Protein AF-0000000072982633 (afdb_homodimer)

Secondary structure (DSSP, 8-state):
-HHHHHHHHHHHHHHTT----S-HHHHH-SSHHHHHHHHHHHHHHTT--HHHHHHHHHHHHHHHHHHHHHHHS-------/--HHHHHHHHHHHHHTT----S-HHHHH-SSHHHHHHHHHHHHHHTT--HHHHHHHHHHHHHHHHHHHHHHHS-------

Foldseek 3Di:
DVVVVVVVVVLCVLLPPDDDDPPCCVVPNDPVPVVVVVLVVVCVVVVDDPSVSSVVVSVVVVVVVVVVVVVVPDDPPPPD/DVVVVVVVVVLCVLLPPDDDCPPCCVV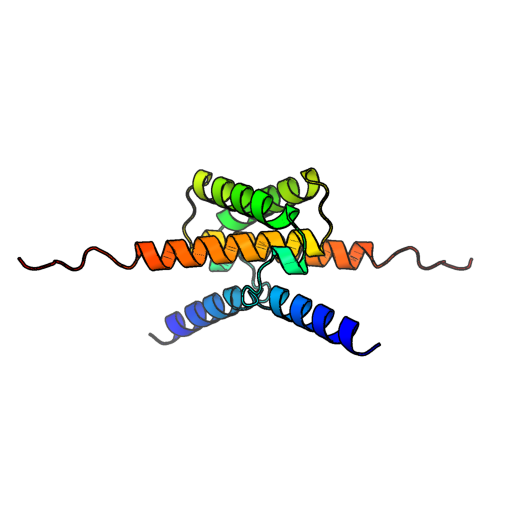PNDPVPVVVVVLVVVCVVVVDDPSVSSVVVSVVVVVVVVVVVVVVPPDPPPPD

Organism: Lacticaseibacillus paracasei (strain ATCC 334 / BCRC 17002 / CCUG 31169 / CIP 107868 / KCTC 3260 / NRRL B-441) (NCBI:txid321967)

Structure (mmCIF, N/CA/C/O backbone):
data_AF-0000000072982633-model_v1
#
loop_
_entity.id
_entity.type
_entity.pdbx_description
1 polymer 'Putative phage transcriptional regulator'
#
loop_
_atom_site.group_PDB
_atom_site.id
_atom_site.type_symbol
_atom_site.label_atom_id
_atom_site.label_alt_id
_atom_site.label_comp_id
_atom_site.label_asym_id
_atom_site.label_entity_id
_atom_site.label_seq_id
_atom_site.pdbx_PDB_ins_code
_atom_site.Cartn_x
_atom_site.Cartn_y
_atom_site.Cartn_z
_atom_site.occupancy
_atom_site.B_iso_or_equiv
_atom_site.auth_seq_id
_atom_site.auth_comp_id
_atom_site.auth_asym_id
_atom_site.auth_atom_id
_atom_site.pdbx_PDB_model_num
ATOM 1 N N . MET A 1 1 ? -29.828 -8.219 -5.32 1 32.06 1 MET A N 1
ATOM 2 C CA . MET A 1 1 ? -28.938 -7.688 -6.348 1 32.06 1 MET A CA 1
ATOM 3 C C . MET A 1 1 ? -28.219 -6.445 -5.848 1 32.06 1 MET A C 1
ATOM 5 O O . MET A 1 1 ? -27.172 -6.066 -6.391 1 32.06 1 MET A O 1
ATOM 9 N N . LYS A 1 2 ? -28.906 -5.676 -4.879 1 51.28 2 LYS A N 1
ATOM 10 C CA . LYS A 1 2 ? -28.562 -4.359 -4.34 1 51.28 2 LYS A CA 1
ATOM 11 C C . LYS A 1 2 ? -27.391 -4.445 -3.377 1 51.28 2 LYS A C 1
ATOM 13 O O . LYS A 1 2 ? -26.578 -3.525 -3.301 1 51.28 2 LYS A O 1
ATOM 18 N N . GLN A 1 3 ? -27.328 -5.559 -2.631 1 52.12 3 GLN A N 1
ATOM 19 C CA . GLN A 1 3 ? -26.375 -5.742 -1.548 1 52.12 3 GLN A CA 1
ATOM 20 C C . GLN A 1 3 ? -24.969 -5.969 -2.094 1 52.12 3 GLN A C 1
ATOM 22 O O . GLN A 1 3 ? -23.984 -5.602 -1.451 1 52.12 3 GLN A O 1
ATOM 27 N N . ILE A 1 4 ? -24.906 -6.688 -3.23 1 50.69 4 ILE A N 1
ATOM 28 C CA . ILE A 1 4 ? -23.625 -6.965 -3.875 1 50.69 4 ILE A CA 1
ATOM 29 C C . ILE A 1 4 ? -22.969 -5.656 -4.312 1 50.69 4 ILE A C 1
ATOM 31 O O . ILE A 1 4 ? -21.766 -5.484 -4.176 1 50.69 4 ILE A O 1
ATOM 35 N N . ASN A 1 5 ? -23.812 -4.668 -4.539 1 58 5 ASN A N 1
ATOM 36 C CA . ASN A 1 5 ? -23.359 -3.379 -5.043 1 58 5 ASN A CA 1
ATOM 37 C C . ASN A 1 5 ? -22.656 -2.566 -3.953 1 58 5 ASN A C 1
ATOM 39 O O . ASN A 1 5 ? -21.656 -1.894 -4.219 1 58 5 ASN A O 1
ATOM 43 N N . LYS A 1 6 ? -23.266 -2.797 -2.725 1 57.22 6 LYS A N 1
ATOM 44 C CA . LYS A 1 6 ? -22.703 -1.991 -1.639 1 57.22 6 LYS A CA 1
ATOM 45 C C . LYS A 1 6 ? -21.312 -2.482 -1.241 1 57.22 6 LYS A C 1
ATOM 47 O O . LYS A 1 6 ? -20.422 -1.68 -0.999 1 57.22 6 LYS A O 1
ATOM 52 N N . LYS A 1 7 ? -21.203 -3.809 -1.152 1 56.78 7 LYS A N 1
ATOM 53 C CA . LYS A 1 7 ? -19.922 -4.402 -0.8 1 56.78 7 LYS A CA 1
ATOM 54 C C . LYS A 1 7 ? -18.859 -4.043 -1.827 1 56.78 7 LYS A C 1
ATOM 56 O O . LYS A 1 7 ? -17.703 -3.764 -1.467 1 56.78 7 LYS A O 1
ATOM 61 N N . GLU A 1 8 ? -19.234 -4.207 -2.99 1 59.28 8 GLU A N 1
ATOM 62 C CA . GLU A 1 8 ? -18.312 -3.84 -4.066 1 59.28 8 GLU A CA 1
ATOM 63 C C . GLU A 1 8 ? -17.922 -2.365 -3.986 1 59.28 8 GLU A C 1
ATOM 65 O O . GLU A 1 8 ? -16.781 -2.004 -4.23 1 59.28 8 GLU A O 1
ATOM 70 N N . ILE A 1 9 ? -18.906 -1.547 -3.666 1 57.06 9 ILE A N 1
ATOM 71 C CA . ILE A 1 9 ? -18.656 -0.116 -3.535 1 57.06 9 ILE A CA 1
ATOM 72 C C . ILE A 1 9 ? -17.703 0.135 -2.375 1 57.06 9 ILE A C 1
ATOM 74 O O . ILE A 1 9 ? -16.781 0.95 -2.488 1 57.06 9 ILE A O 1
ATOM 78 N N . GLU A 1 10 ? -18 -0.499 -1.332 1 58.41 10 GLU A N 1
ATOM 79 C CA . GLU A 1 10 ? -17.141 -0.373 -0.161 1 58.41 10 GLU A CA 1
ATOM 80 C C . GLU A 1 10 ? -15.719 -0.854 -0.464 1 58.41 10 GLU A C 1
ATOM 82 O O . GLU A 1 10 ? -14.742 -0.254 -0.009 1 58.41 10 GLU A O 1
ATOM 87 N N . ARG A 1 11 ? -15.703 -1.944 -1.174 1 53.78 11 ARG A N 1
ATOM 88 C CA . ARG A 1 11 ? -14.406 -2.469 -1.598 1 53.78 11 ARG A CA 1
ATOM 89 C C . ARG A 1 11 ? -13.656 -1.455 -2.455 1 53.78 11 ARG A C 1
ATOM 91 O O . ARG A 1 11 ? -12.469 -1.222 -2.252 1 53.78 11 ARG A O 1
ATOM 98 N N . GLN A 1 12 ? -14.328 -0.939 -3.303 1 55.97 12 GLN A N 1
ATOM 99 C CA . GLN A 1 12 ? -13.727 0.035 -4.207 1 55.97 12 GLN A CA 1
ATOM 100 C C . GLN A 1 12 ? -13.289 1.289 -3.453 1 55.97 12 GLN A C 1
ATOM 102 O O . GLN A 1 12 ? -12.234 1.854 -3.736 1 55.97 12 GLN A O 1
ATOM 107 N N . ASN A 1 13 ? -14.102 1.739 -2.582 1 53.53 13 ASN A N 1
ATOM 108 C CA . ASN A 1 13 ? -13.758 2.914 -1.79 1 53.53 13 ASN A CA 1
ATOM 109 C C . ASN A 1 13 ? -12.492 2.684 -0.97 1 53.53 13 ASN A C 1
ATOM 111 O O . ASN A 1 13 ? -11.695 3.604 -0.784 1 53.53 13 ASN A O 1
ATOM 115 N N . TYR A 1 14 ? -12.539 1.479 -0.516 1 51.78 14 TYR A N 1
ATOM 116 C CA . TYR A 1 14 ? -11.375 1.108 0.282 1 51.78 14 TYR A CA 1
ATOM 117 C C . TYR A 1 14 ? -10.094 1.214 -0.539 1 51.78 14 TYR A C 1
ATOM 119 O O . TYR A 1 14 ? -9.062 1.649 -0.03 1 51.78 14 TYR A O 1
ATOM 127 N N . LEU A 1 15 ? -10.086 0.907 -1.762 1 48.31 15 LEU A N 1
ATOM 128 C CA . LEU A 1 15 ? -8.938 0.838 -2.65 1 48.31 15 LEU A CA 1
ATOM 129 C C . LEU A 1 15 ? -8.672 2.189 -3.307 1 48.31 15 LEU A C 1
ATOM 131 O O . LEU A 1 15 ? -7.688 2.354 -4.027 1 48.31 15 LEU A O 1
ATOM 135 N N . SER A 1 16 ? -9.453 3.154 -3.174 1 46.59 16 SER A N 1
ATOM 136 C CA . SER A 1 16 ? -9.438 4.344 -4.016 1 46.59 16 SER A CA 1
ATOM 137 C C . SER A 1 16 ? -8.391 5.344 -3.543 1 46.59 16 SER A C 1
ATOM 139 O O . SER A 1 16 ? -8.117 6.34 -4.223 1 46.59 16 SER A O 1
ATOM 141 N N . ASP A 1 17 ? -7.844 5.312 -2.553 1 43.41 17 ASP A N 1
ATOM 142 C CA . ASP A 1 17 ? -7.047 6.457 -2.115 1 43.41 17 ASP A CA 1
ATOM 143 C C . ASP A 1 17 ? -5.633 6.395 -2.686 1 43.41 17 ASP A C 1
ATOM 145 O O . ASP A 1 17 ? -4.711 7.008 -2.145 1 43.41 17 ASP A O 1
ATOM 149 N N . PHE A 1 18 ? -5.332 5.609 -3.666 1 40.31 18 PHE A N 1
ATOM 150 C CA . PHE A 1 18 ? -3.932 5.652 -4.07 1 40.31 18 PHE A CA 1
ATOM 151 C C . PHE A 1 18 ? -3.658 6.867 -4.945 1 40.31 18 PHE A C 1
ATOM 153 O O . PHE A 1 18 ? -4.395 7.133 -5.898 1 40.31 18 PHE A O 1
ATOM 160 N N . PRO A 1 19 ? -2.875 7.871 -4.605 1 38.81 19 PRO A N 1
ATOM 161 C CA . PRO A 1 19 ? -2.588 9.039 -5.434 1 38.81 19 PRO A CA 1
ATOM 162 C C . PRO A 1 19 ? -1.99 8.672 -6.789 1 38.81 19 PRO A C 1
ATOM 164 O O . PRO A 1 19 ? -1.39 7.605 -6.934 1 38.81 19 PRO A O 1
ATOM 167 N N . ARG A 1 20 ? -2.348 9.359 -7.863 1 42.16 20 ARG A N 1
ATOM 168 C CA . ARG A 1 20 ? -1.822 9.289 -9.227 1 42.16 20 ARG A CA 1
ATOM 169 C C . ARG A 1 20 ? -0.327 9.586 -9.25 1 42.16 20 ARG A C 1
ATOM 171 O O . ARG A 1 20 ? 0.158 10.422 -8.484 1 42.16 20 ARG A O 1
ATOM 178 N N . PRO A 1 21 ? 0.543 8.82 -10.148 1 44.16 21 PRO A N 1
ATOM 179 C CA . PRO A 1 21 ? 1.994 8.625 -10.203 1 44.16 21 PRO A CA 1
ATOM 180 C C . PRO A 1 21 ? 2.738 9.867 -10.695 1 44.16 21 PRO A C 1
ATOM 182 O O . PRO A 1 21 ? 2.562 10.281 -11.836 1 44.16 21 PRO A O 1
ATOM 185 N N . LYS A 1 22 ? 2.705 11.109 -10.398 1 48.09 22 LYS A N 1
ATOM 186 C CA . LYS A 1 22 ? 3.996 11.68 -10.773 1 48.09 22 LYS A CA 1
ATOM 187 C C . LYS A 1 22 ? 5.145 10.781 -10.32 1 48.09 22 LYS A C 1
ATOM 189 O O . LYS A 1 22 ? 4.973 9.945 -9.43 1 48.09 22 LYS A O 1
ATOM 194 N N . SER A 1 23 ? 6.379 10.711 -11.125 1 57.75 23 SER A N 1
ATOM 195 C CA . SER A 1 23 ? 7.43 9.734 -10.836 1 57.75 23 SER A CA 1
ATOM 196 C C . SER A 1 23 ? 7.828 9.773 -9.359 1 57.75 23 SER A C 1
ATOM 198 O O . SER A 1 23 ? 8.109 10.844 -8.82 1 57.75 23 SER A O 1
ATOM 200 N N . SER A 1 24 ? 7.484 8.703 -8.656 1 65 24 SER A N 1
ATOM 201 C CA . SER A 1 24 ? 7.832 8.523 -7.246 1 65 24 SER A CA 1
ATOM 202 C C . SER A 1 24 ? 9.281 8.93 -6.98 1 65 24 SER A C 1
ATOM 204 O O . SER A 1 24 ? 9.594 9.484 -5.926 1 65 24 SER A O 1
ATOM 206 N N . GLU A 1 25 ? 10.023 8.844 -8.148 1 74.31 25 GLU A N 1
ATOM 207 C CA . GLU A 1 25 ? 11.445 9.109 -7.973 1 74.31 25 GLU A CA 1
ATOM 208 C C . GLU A 1 25 ? 11.703 10.602 -7.77 1 74.31 25 GLU A C 1
ATOM 210 O O . GLU A 1 25 ? 12.523 10.984 -6.926 1 74.31 25 GLU A O 1
ATOM 215 N N . ALA A 1 26 ? 11.125 11.367 -8.531 1 73.12 26 ALA A N 1
ATOM 216 C CA . ALA A 1 26 ? 11.312 12.82 -8.461 1 73.12 26 ALA A CA 1
ATOM 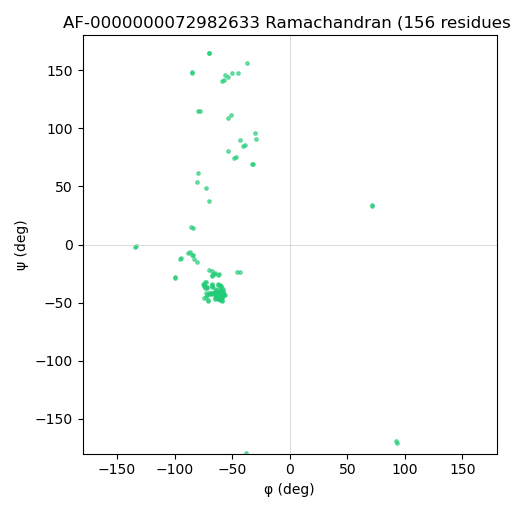217 C C . ALA A 1 26 ? 10.781 13.375 -7.145 1 73.12 26 ALA A C 1
ATOM 219 O O . ALA A 1 26 ? 11.297 14.367 -6.629 1 73.12 26 ALA A O 1
ATOM 220 N N . LEU A 1 27 ? 9.914 12.719 -6.598 1 73.94 27 LEU A N 1
ATOM 221 C CA . LEU A 1 27 ? 9.234 13.25 -5.422 1 73.94 27 LEU A CA 1
ATOM 222 C C . LEU A 1 27 ? 9.812 12.648 -4.145 1 73.94 27 LEU A C 1
ATOM 224 O O . LEU A 1 27 ? 9.82 13.305 -3.098 1 73.94 27 LEU A O 1
ATOM 228 N N . PHE A 1 28 ? 10.336 11.445 -4.258 1 81 28 PHE A N 1
ATOM 229 C CA . PHE A 1 28 ? 10.648 10.75 -3.018 1 81 28 PHE A CA 1
ATOM 230 C C . PHE A 1 28 ? 12.039 10.117 -3.088 1 81 28 PHE A C 1
ATOM 232 O O . PHE A 1 28 ? 12.516 9.547 -2.109 1 81 28 PHE A O 1
ATOM 239 N N . GLY A 1 29 ? 12.758 10.227 -4.258 1 81.06 29 GLY A N 1
ATOM 240 C CA . GLY A 1 29 ? 14.07 9.609 -4.406 1 81.06 29 GLY A CA 1
ATOM 241 C C . GLY A 1 29 ? 14.016 8.227 -5.023 1 81.06 29 GLY A C 1
ATOM 242 O O . GLY A 1 29 ? 12.945 7.777 -5.457 1 81.06 29 GLY A O 1
ATOM 243 N N . ILE A 1 30 ? 15.094 7.527 -5.031 1 85.5 30 ILE A N 1
ATOM 244 C CA . ILE A 1 30 ? 15.234 6.305 -5.812 1 85.5 30 ILE A CA 1
ATOM 245 C C . ILE A 1 30 ? 14.891 5.094 -4.949 1 85.5 30 ILE A C 1
ATOM 247 O O . ILE A 1 30 ? 14.609 4.012 -5.469 1 85.5 30 ILE A O 1
ATOM 251 N N . LYS A 1 31 ? 14.75 5.199 -3.629 1 88.81 31 LYS A N 1
ATOM 252 C CA . LYS A 1 31 ? 14.617 4.074 -2.707 1 88.81 31 LYS A CA 1
ATOM 253 C C . LYS A 1 31 ? 13.234 3.432 -2.826 1 88.81 31 LYS A C 1
ATOM 255 O O . LYS A 1 31 ? 13.109 2.205 -2.785 1 88.81 31 LYS A O 1
ATOM 260 N N . PRO A 1 32 ? 12.211 4.176 -3.119 1 92.25 32 PRO A N 1
ATOM 261 C CA . PRO A 1 32 ? 10.867 3.605 -3.086 1 92.25 32 PRO A CA 1
ATOM 262 C C . PRO A 1 32 ? 10.641 2.562 -4.18 1 92.25 32 PRO A C 1
ATOM 264 O O . PRO A 1 32 ? 10.008 1.532 -3.932 1 92.25 32 PRO A O 1
ATOM 267 N N . HIS A 1 33 ? 11.195 2.695 -5.316 1 91.88 33 HIS A N 1
ATOM 268 C CA . HIS A 1 33 ? 10.859 1.815 -6.43 1 91.88 33 HIS A CA 1
ATOM 269 C C . HIS A 1 33 ? 11.414 0.412 -6.207 1 91.88 33 HIS A C 1
ATOM 271 O O . HIS A 1 33 ? 10.68 -0.574 -6.328 1 91.88 33 HIS A O 1
ATOM 277 N N . PRO A 1 34 ? 12.75 0.246 -5.82 1 94.38 34 PRO A N 1
ATOM 278 C CA . PRO A 1 34 ? 13.242 -1.104 -5.551 1 94.38 34 PRO A CA 1
ATOM 279 C C . PRO A 1 34 ? 12.477 -1.804 -4.43 1 94.38 34 PRO A C 1
ATOM 281 O O . PRO A 1 34 ? 12.266 -3.018 -4.488 1 94.38 34 PRO A O 1
ATOM 284 N N . VAL A 1 35 ? 12.086 -1.065 -3.477 1 96.19 35 VAL A N 1
ATOM 285 C CA . VAL A 1 35 ? 11.336 -1.653 -2.365 1 96.19 35 VAL A CA 1
ATOM 286 C C . VAL A 1 35 ? 9.938 -2.031 -2.828 1 96.19 35 VAL A C 1
ATOM 288 O O . VAL A 1 35 ? 9.406 -3.078 -2.441 1 96.19 35 VAL A O 1
ATOM 291 N N . ALA A 1 36 ? 9.336 -1.234 -3.688 1 95.56 36 ALA A N 1
ATOM 292 C CA . ALA A 1 36 ? 8.039 -1.563 -4.273 1 95.56 36 ALA A CA 1
ATOM 293 C C . ALA A 1 36 ? 8.094 -2.898 -5.008 1 95.56 36 ALA A C 1
ATOM 295 O O . ALA A 1 36 ? 7.184 -3.721 -4.887 1 95.56 36 ALA A O 1
ATOM 296 N N . VAL A 1 37 ? 9.156 -3.137 -5.711 1 95.5 37 VAL A N 1
ATOM 297 C CA . VAL A 1 37 ? 9.328 -4.379 -6.461 1 95.5 37 VAL A CA 1
ATOM 298 C C . VAL A 1 37 ? 9.422 -5.555 -5.492 1 95.5 37 VAL A C 1
ATOM 300 O O . VAL A 1 37 ? 8.836 -6.609 -5.727 1 95.5 37 VAL A O 1
ATOM 303 N N . LYS A 1 38 ? 10.156 -5.375 -4.402 1 96.94 38 LYS A N 1
ATOM 304 C CA . LYS A 1 38 ? 10.258 -6.414 -3.383 1 96.94 38 LYS A CA 1
ATOM 305 C C . LYS A 1 38 ? 8.891 -6.73 -2.783 1 96.94 38 LYS A C 1
ATOM 307 O O . LYS A 1 38 ? 8.57 -7.895 -2.533 1 96.94 38 LYS A O 1
ATOM 312 N N . ILE A 1 39 ? 8.094 -5.707 -2.529 1 97.62 39 ILE A N 1
ATOM 313 C CA . ILE A 1 39 ? 6.75 -5.863 -1.982 1 97.62 39 ILE A CA 1
ATOM 314 C C . ILE A 1 39 ? 5.887 -6.664 -2.955 1 97.62 39 ILE A C 1
ATOM 316 O O . ILE A 1 39 ? 5.207 -7.613 -2.559 1 97.62 39 ILE A O 1
ATOM 320 N N . VAL A 1 40 ? 5.949 -6.32 -4.234 1 96.69 40 VAL A N 1
ATOM 321 C CA . VAL A 1 40 ? 5.156 -7.008 -5.25 1 96.69 40 VAL A CA 1
ATOM 322 C C . VAL A 1 40 ? 5.582 -8.469 -5.336 1 96.69 40 VAL A C 1
ATOM 324 O O . VAL A 1 40 ? 4.738 -9.367 -5.43 1 96.69 40 VAL A O 1
ATOM 327 N N . ASN A 1 41 ? 6.875 -8.742 -5.285 1 96.5 41 ASN A N 1
ATOM 328 C CA . ASN A 1 41 ? 7.383 -10.109 -5.316 1 96.5 41 ASN A CA 1
ATOM 329 C C . ASN A 1 41 ? 6.91 -10.914 -4.105 1 96.5 41 ASN A C 1
ATOM 331 O O . ASN A 1 41 ? 6.566 -12.086 -4.227 1 96.5 41 ASN A O 1
ATOM 335 N N . LEU A 1 42 ? 6.93 -10.258 -2.947 1 96.31 42 LEU A N 1
ATOM 336 C CA . LEU A 1 42 ? 6.422 -10.891 -1.735 1 96.31 42 LEU A CA 1
ATOM 337 C C . LEU A 1 42 ? 4.957 -11.281 -1.896 1 96.31 42 LEU A C 1
ATOM 339 O O . LEU A 1 42 ? 4.574 -12.406 -1.567 1 96.31 42 LEU A O 1
ATOM 343 N N . ILE A 1 43 ? 4.141 -10.383 -2.438 1 96.06 43 ILE A N 1
ATOM 344 C CA . ILE A 1 43 ? 2.711 -10.609 -2.631 1 96.06 43 ILE A CA 1
ATOM 345 C C . ILE A 1 43 ? 2.498 -11.758 -3.613 1 96.06 43 ILE A C 1
ATOM 347 O O . ILE A 1 43 ? 1.677 -12.648 -3.369 1 96.06 43 ILE A O 1
ATOM 351 N N . LYS A 1 44 ? 3.291 -11.789 -4.648 1 94.06 44 LYS A N 1
ATOM 352 C CA . LYS A 1 44 ? 3.178 -12.836 -5.656 1 94.06 44 LYS A CA 1
ATOM 353 C C . LYS A 1 44 ? 3.578 -14.195 -5.086 1 94.06 44 LYS A C 1
ATOM 355 O O . LYS A 1 44 ? 2.953 -15.211 -5.391 1 94.06 44 LYS A O 1
ATOM 360 N N . LYS A 1 45 ? 4.523 -14.227 -4.254 1 95.44 45 LYS A N 1
ATOM 361 C CA . LYS A 1 45 ? 5 -15.461 -3.635 1 95.44 45 LYS A CA 1
ATOM 362 C C . LYS A 1 45 ? 3.947 -16.047 -2.699 1 95.44 45 LYS A C 1
ATOM 364 O O . LYS A 1 45 ? 3.852 -17.266 -2.547 1 95.44 45 LYS A O 1
ATOM 369 N N . GLU A 1 46 ? 3.078 -15.156 -2.158 1 94.44 46 GLU A N 1
ATOM 370 C CA . GLU A 1 46 ? 2.053 -15.586 -1.214 1 94.44 46 GLU A CA 1
ATOM 371 C C . GLU A 1 46 ? 0.816 -16.109 -1.942 1 94.44 46 GLU A C 1
ATOM 373 O O . GLU A 1 46 ? -0.115 -16.609 -1.312 1 94.44 46 GLU A O 1
ATOM 378 N N . GLY A 1 47 ? 0.717 -15.961 -3.252 1 92.38 47 GLY A N 1
ATOM 379 C CA . GLY A 1 47 ? -0.379 -16.5 -4.043 1 92.38 47 GLY A CA 1
ATOM 380 C C . GLY A 1 47 ? -1.689 -15.766 -3.818 1 92.38 47 GLY A C 1
ATOM 381 O O . GLY A 1 47 ? -2.758 -16.391 -3.816 1 92.38 47 GLY A O 1
ATOM 382 N N . MET A 1 48 ? -1.635 -14.508 -3.578 1 89.44 48 MET A N 1
ATOM 383 C CA . MET A 1 48 ? -2.809 -13.688 -3.289 1 89.44 48 MET A CA 1
ATOM 384 C C . MET A 1 48 ? -3.477 -13.219 -4.578 1 89.44 48 MET A C 1
ATOM 386 O O . MET A 1 48 ? -2.812 -13.062 -5.605 1 89.44 48 MET A O 1
ATOM 390 N N . THR A 1 49 ? -4.793 -13.086 -4.496 1 86.38 49 THR A N 1
ATOM 391 C CA . THR A 1 49 ? -5.504 -12.391 -5.562 1 86.38 49 THR A CA 1
ATOM 392 C C . THR A 1 49 ? -5.191 -10.891 -5.539 1 86.38 49 THR A C 1
ATOM 394 O O . THR A 1 49 ? -4.648 -10.383 -4.555 1 86.38 49 THR A O 1
ATOM 397 N N . TYR A 1 50 ? -5.508 -10.203 -6.594 1 86.19 50 TYR A N 1
ATOM 398 C CA . TYR A 1 50 ? -5.273 -8.766 -6.645 1 86.19 50 TYR A CA 1
ATOM 399 C C . TYR A 1 50 ? -6.051 -8.047 -5.547 1 86.19 50 TYR A C 1
ATOM 401 O O . TYR A 1 50 ? -5.551 -7.094 -4.941 1 86.19 50 TYR A O 1
ATOM 409 N N . GLU A 1 51 ? -7.273 -8.469 -5.293 1 83.25 51 GLU A N 1
ATOM 410 C CA . GLU A 1 51 ? -8.078 -7.859 -4.234 1 83.25 51 GLU A CA 1
ATOM 411 C C . GLU A 1 51 ? -7.426 -8.055 -2.867 1 83.25 51 GLU A C 1
ATOM 413 O O . GLU A 1 51 ? -7.344 -7.117 -2.074 1 83.25 51 GLU A O 1
ATOM 418 N N . GLU A 1 52 ? -7.012 -9.234 -2.598 1 88.19 52 GLU A N 1
ATOM 419 C CA . GLU A 1 52 ? -6.289 -9.516 -1.361 1 88.19 52 GLU A CA 1
ATOM 420 C C . GLU A 1 52 ? -5.012 -8.688 -1.266 1 88.19 52 GLU A C 1
ATOM 422 O O . GLU A 1 52 ? -4.672 -8.188 -0.193 1 88.19 52 GLU A O 1
ATOM 427 N N . ALA A 1 53 ? -4.324 -8.633 -2.385 1 92.56 53 ALA A N 1
ATOM 428 C CA . ALA A 1 53 ? -3.098 -7.844 -2.441 1 92.56 53 ALA A CA 1
ATOM 429 C C . ALA A 1 53 ? -3.365 -6.383 -2.092 1 92.56 53 ALA A C 1
ATOM 431 O O . ALA A 1 53 ? -2.656 -5.793 -1.274 1 92.56 53 ALA A O 1
ATOM 432 N N . TYR A 1 54 ? -4.465 -5.832 -2.65 1 87.5 54 TYR A N 1
ATOM 433 C CA . TYR A 1 54 ? -4.828 -4.445 -2.387 1 87.5 54 TYR A CA 1
ATOM 434 C C . TYR A 1 54 ? -5.18 -4.246 -0.917 1 87.5 54 TYR A C 1
ATOM 436 O O . TYR A 1 54 ? -4.82 -3.227 -0.321 1 87.5 54 TYR A O 1
ATOM 444 N N . ALA A 1 55 ? -5.836 -5.207 -0.363 1 86.44 55 ALA A N 1
ATOM 445 C CA . ALA A 1 55 ? -6.176 -5.156 1.058 1 86.44 55 ALA A CA 1
ATOM 446 C C . ALA A 1 55 ? -4.918 -5.176 1.922 1 86.44 55 ALA A C 1
ATOM 448 O O . ALA A 1 55 ? -4.836 -4.457 2.922 1 86.44 55 ALA A O 1
ATOM 449 N N . SER A 1 56 ? -3.916 -6.012 1.562 1 92.88 56 SER A N 1
ATOM 450 C CA . SER A 1 56 ? -2.656 -6.078 2.299 1 92.88 56 SER A CA 1
ATOM 451 C C . SER A 1 56 ? -1.919 -4.742 2.25 1 92.88 56 SER A C 1
ATOM 453 O O . SER A 1 56 ? -1.397 -4.277 3.266 1 92.88 56 SER A O 1
ATOM 455 N N . LEU A 1 57 ? -1.85 -4.164 1.097 1 93.06 57 LEU A N 1
ATOM 456 C CA . LEU A 1 57 ? -1.204 -2.865 0.951 1 93.06 57 LEU A CA 1
ATOM 457 C C . LEU A 1 57 ? -1.909 -1.811 1.796 1 93.06 57 LEU A C 1
ATOM 459 O O . LEU A 1 57 ? -1.257 -0.999 2.457 1 93.06 57 LEU A O 1
ATOM 463 N N . GLN A 1 58 ? -3.209 -1.799 1.811 1 87 58 GLN A N 1
ATOM 464 C CA . GLN A 1 58 ? -3.984 -0.856 2.609 1 87 58 GLN A CA 1
ATOM 465 C C . GLN A 1 58 ? -3.738 -1.064 4.102 1 87 58 GLN A C 1
ATOM 467 O O . GLN A 1 58 ? -3.586 -0.098 4.852 1 87 58 GLN A O 1
ATOM 472 N N . ASP A 1 59 ? -3.746 -2.305 4.496 1 88.5 59 ASP A N 1
ATOM 473 C CA . ASP A 1 59 ? -3.461 -2.605 5.895 1 88.5 59 ASP A CA 1
ATOM 474 C C . ASP A 1 59 ? -2.064 -2.131 6.285 1 88.5 59 ASP A C 1
ATOM 476 O O . ASP A 1 59 ? -1.869 -1.589 7.375 1 88.5 59 ASP A O 1
ATOM 480 N N . ALA A 1 60 ? -1.085 -2.393 5.426 1 93.12 60 ALA A N 1
ATOM 481 C CA . ALA A 1 60 ? 0.275 -1.929 5.684 1 93.12 60 ALA A CA 1
ATOM 482 C C . ALA A 1 60 ? 0.322 -0.408 5.805 1 93.12 60 ALA A C 1
ATOM 484 O O . ALA A 1 60 ? 0.958 0.129 6.715 1 93.12 60 ALA A O 1
ATOM 485 N N . TYR A 1 61 ? -0.365 0.241 4.887 1 89.5 61 TYR A N 1
ATOM 486 C CA . TYR A 1 61 ? -0.435 1.697 4.918 1 89.5 61 TYR A CA 1
ATOM 487 C C . TYR A 1 61 ? -1.023 2.186 6.234 1 89.5 61 TYR A C 1
ATOM 489 O O . TYR A 1 61 ? -0.479 3.096 6.867 1 89.5 61 TYR A O 1
ATOM 497 N N . ASN A 1 62 ? -2.086 1.637 6.609 1 86.62 62 ASN A N 1
ATOM 498 C CA . ASN A 1 62 ? -2.744 2.018 7.855 1 86.62 62 ASN A CA 1
ATOM 499 C C . ASN A 1 62 ? -1.827 1.811 9.062 1 86.62 62 ASN A C 1
ATOM 501 O O . ASN A 1 62 ? -1.806 2.633 9.977 1 86.62 62 ASN A O 1
ATOM 505 N N . GLN A 1 63 ? -1.169 0.712 9.07 1 88.56 63 GLN A N 1
ATOM 506 C CA . GLN A 1 63 ? -0.251 0.429 10.172 1 88.56 63 GLN A CA 1
ATOM 507 C C . GLN A 1 63 ? 0.871 1.462 10.227 1 88.56 63 GLN A C 1
ATOM 509 O O . GLN A 1 63 ? 1.212 1.954 11.305 1 88.56 63 GLN A O 1
ATOM 514 N N . LEU A 1 64 ? 1.501 1.835 9.141 1 90.69 64 LEU A N 1
ATOM 515 C CA . LEU A 1 64 ? 2.562 2.834 9.094 1 90.69 64 LEU A CA 1
ATOM 516 C C . LEU A 1 64 ? 2.041 4.203 9.516 1 90.69 64 LEU A C 1
ATOM 518 O O . LEU A 1 64 ? 2.727 4.941 10.227 1 90.69 64 LEU A O 1
ATOM 522 N N . LYS A 1 65 ? 0.865 4.559 8.977 1 85.81 65 LYS A N 1
ATOM 523 C CA . LYS A 1 65 ? 0.241 5.828 9.336 1 85.81 65 LYS A CA 1
ATOM 524 C C . LYS A 1 65 ? 0.026 5.934 10.836 1 85.81 65 LYS A C 1
ATOM 526 O O . LYS A 1 65 ? 0.278 6.98 11.438 1 85.81 65 LYS A O 1
ATOM 531 N N . TYR A 1 66 ? -0.411 4.875 11.367 1 82.44 66 TYR A N 1
ATOM 532 C CA . TYR A 1 66 ? -0.617 4.824 12.812 1 82.44 66 TYR A CA 1
ATOM 533 C C . TYR A 1 66 ? 0.703 4.988 13.555 1 82.44 66 TYR A C 1
ATOM 535 O O . TYR A 1 66 ? 0.786 5.75 14.523 1 82.44 66 TYR A O 1
ATOM 543 N N . GLU A 1 67 ? 1.756 4.375 13.125 1 84.94 67 GLU A N 1
ATOM 544 C CA . GLU A 1 67 ? 3.066 4.438 13.766 1 84.94 67 GLU A CA 1
ATOM 545 C C . GLU A 1 67 ? 3.695 5.816 13.602 1 84.94 67 GLU A C 1
ATOM 547 O O . GLU A 1 67 ? 4.391 6.297 14.5 1 84.94 67 GLU A O 1
ATOM 552 N N . SER A 1 68 ? 3.562 6.34 12.391 1 80.44 68 SER A N 1
ATOM 553 C CA . SER A 1 68 ? 4.09 7.68 12.141 1 80.44 68 SER A CA 1
ATOM 554 C C . SER A 1 68 ? 3.443 8.703 13.062 1 80.44 68 SER A C 1
ATOM 556 O O . SER A 1 68 ? 4.09 9.672 13.477 1 80.44 68 SER A O 1
ATOM 558 N N . ASN A 1 69 ? 2.164 8.656 13.281 1 74.56 69 ASN A N 1
ATOM 559 C CA . ASN A 1 69 ? 1.448 9.57 14.164 1 74.56 69 ASN A CA 1
ATOM 560 C C . ASN A 1 69 ? 1.823 9.344 15.625 1 74.56 69 ASN A C 1
ATOM 562 O O . ASN A 1 69 ? 1.888 10.289 16.406 1 74.56 69 ASN A O 1
ATOM 566 N N . PHE A 1 70 ? 1.939 8.164 16.031 1 62.19 70 PHE A N 1
ATOM 567 C CA . PHE A 1 70 ? 2.324 7.871 17.406 1 62.19 70 PHE A CA 1
ATOM 568 C C . PHE A 1 70 ? 3.77 8.281 17.672 1 62.19 70 PHE A C 1
ATOM 570 O O . PHE A 1 70 ? 4.102 8.742 18.766 1 62.19 70 PHE A O 1
ATOM 577 N N . VAL A 1 71 ? 4.648 8 16.719 1 59.19 71 VAL A N 1
ATOM 578 C CA . VAL A 1 71 ? 6.023 8.445 16.906 1 59.19 71 VAL A CA 1
ATOM 579 C C . VAL A 1 71 ? 6.066 9.969 16.984 1 59.19 71 VAL A C 1
ATOM 581 O O . VAL A 1 71 ? 6.941 10.539 17.641 1 59.19 71 VAL A O 1
ATOM 584 N N . GLN A 1 72 ? 5.219 10.609 16.25 1 55.34 72 GLN A N 1
ATOM 585 C CA . GLN A 1 72 ? 5.219 12.062 16.359 1 55.34 72 GLN A CA 1
ATOM 586 C C . GLN A 1 72 ? 4.719 12.516 17.734 1 55.34 72 GLN A C 1
ATOM 588 O O . GLN A 1 72 ? 4.918 13.664 18.125 1 55.34 72 GLN A O 1
ATOM 593 N N . ILE A 1 73 ? 3.975 11.758 18.469 1 45.59 73 ILE A N 1
ATOM 594 C CA . ILE A 1 73 ? 3.539 12.266 19.766 1 45.59 73 ILE A CA 1
ATOM 595 C C . ILE A 1 73 ? 4.656 12.094 20.781 1 45.59 73 ILE A C 1
ATOM 597 O O . ILE A 1 73 ? 4.934 10.977 21.234 1 45.59 73 ILE A O 1
ATOM 601 N N . PRO A 1 74 ? 5.895 12.547 20.609 1 44.72 74 PRO A N 1
ATOM 602 C CA . PRO A 1 74 ? 6.801 12.578 21.766 1 44.72 74 PRO A CA 1
ATOM 603 C C . PRO A 1 74 ? 6.102 12.984 23.062 1 44.72 74 PRO A C 1
ATOM 605 O O . PRO A 1 74 ? 5 13.539 23.016 1 44.72 74 PRO A O 1
ATOM 608 N N . GLN A 1 75 ? 7.059 13.008 24.188 1 41.03 75 GLN A N 1
ATOM 609 C CA . GLN A 1 75 ? 7.039 13.266 25.625 1 41.03 75 GLN A CA 1
ATOM 610 C C . GLN A 1 75 ? 6.398 14.617 25.938 1 41.03 75 GLN A C 1
ATOM 612 O O . GLN A 1 75 ? 6.859 15.648 25.438 1 41.03 75 GLN A O 1
ATOM 617 N N . ALA A 1 76 ? 5.141 14.742 25.969 1 39.69 76 ALA A N 1
ATOM 618 C CA . ALA A 1 76 ? 4.703 15.852 26.812 1 39.69 76 ALA A CA 1
ATOM 619 C C . ALA A 1 76 ? 5.688 16.109 27.953 1 39.69 76 ALA A C 1
ATOM 621 O O . ALA A 1 76 ? 6.062 15.172 28.672 1 39.69 76 ALA A O 1
ATOM 622 N N . HIS A 1 77 ? 6.613 16.922 27.766 1 40.5 77 HIS A N 1
ATOM 623 C CA . HIS A 1 77 ? 7.242 17.484 28.953 1 40.5 77 HIS A CA 1
ATOM 624 C C . HIS A 1 77 ? 6.238 17.625 30.094 1 40.5 77 HIS A C 1
ATOM 626 O O . HIS A 1 77 ? 5.293 18.406 30.016 1 40.5 77 HIS A O 1
ATOM 632 N N . ILE A 1 78 ? 5.805 16.562 30.625 1 34.81 78 ILE A N 1
ATOM 633 C CA . ILE A 1 78 ? 5.234 16.719 31.953 1 34.81 78 ILE A CA 1
ATOM 634 C C . ILE A 1 78 ? 6.164 17.562 32.812 1 34.81 78 ILE A C 1
ATOM 636 O O . ILE A 1 78 ? 7.297 17.172 33.094 1 34.81 78 ILE A O 1
ATOM 640 N N . HIS A 1 79 ? 6.18 18.875 32.562 1 35.72 79 HIS A N 1
ATOM 641 C CA . HIS A 1 79 ? 6.664 19.734 33.625 1 35.72 79 HIS A CA 1
ATOM 642 C C . HIS A 1 79 ? 6.184 19.234 35 1 35.72 79 HIS A C 1
ATOM 644 O O . HIS A 1 79 ? 4.98 19.188 35.25 1 35.72 79 HIS A O 1
ATOM 650 N N . HIS A 1 80 ? 6.961 18.297 35.562 1 28.22 80 HIS A N 1
ATOM 651 C CA . HIS A 1 80 ? 6.863 18.266 37 1 28.22 80 HIS A CA 1
ATOM 652 C C . HIS A 1 80 ? 7.238 19.609 37.625 1 28.22 80 HIS A C 1
ATOM 654 O O . HIS A 1 80 ? 8.188 20.25 37.156 1 28.22 80 HIS A O 1
ATOM 660 N N . MET B 1 1 ? 8.359 30.781 -0.572 1 34.5 1 MET B N 1
ATOM 661 C CA . MET B 1 1 ? 7.598 30.141 0.491 1 34.5 1 MET B CA 1
ATOM 662 C C . MET B 1 1 ? 6.512 29.234 -0.088 1 34.5 1 MET B C 1
ATOM 664 O O . MET B 1 1 ? 5.91 28.438 0.635 1 34.5 1 MET B O 1
ATOM 668 N N . LYS B 1 2 ? 5.996 29.609 -1.336 1 51.06 2 LYS B N 1
ATOM 669 C CA . LYS B 1 2 ? 4.832 29.125 -2.074 1 51.06 2 LYS B CA 1
ATOM 670 C C . LYS B 1 2 ? 5.105 27.766 -2.693 1 51.06 2 LYS B C 1
ATOM 672 O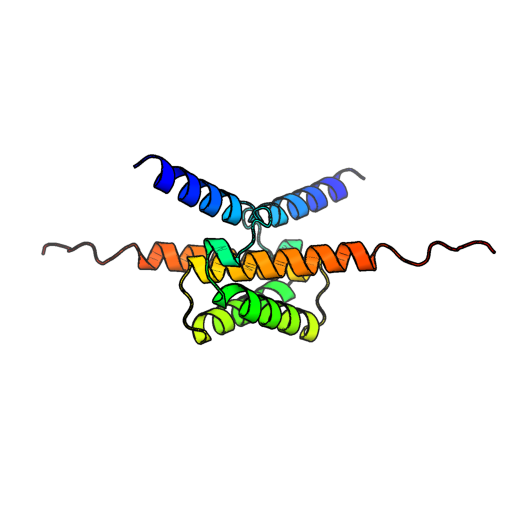 O . LYS B 1 2 ? 4.188 26.953 -2.865 1 51.06 2 LYS B O 1
ATOM 677 N N . GLN B 1 3 ? 6.402 27.469 -3.139 1 52.22 3 GLN B N 1
ATOM 678 C CA . GLN B 1 3 ? 6.781 26.297 -3.91 1 52.22 3 GLN B CA 1
ATOM 679 C C . GLN B 1 3 ? 6.781 25.031 -3.037 1 52.22 3 GLN B C 1
ATOM 681 O O . GLN B 1 3 ? 6.551 23.938 -3.527 1 52.22 3 GLN B O 1
ATOM 686 N N . ILE B 1 4 ? 7.219 25.188 -1.791 1 50.97 4 ILE B N 1
ATOM 687 C CA . ILE B 1 4 ? 7.277 24.078 -0.844 1 50.97 4 ILE B CA 1
ATOM 688 C C . ILE B 1 4 ? 5.871 23.531 -0.606 1 50.97 4 ILE B C 1
ATOM 690 O O . ILE B 1 4 ? 5.68 22.312 -0.526 1 50.97 4 ILE B O 1
ATOM 694 N N . ASN B 1 5 ? 4.871 24.406 -0.819 1 60.19 5 ASN B N 1
ATOM 695 C CA . ASN B 1 5 ? 3.482 24.062 -0.527 1 60.19 5 ASN B CA 1
ATOM 696 C C . ASN B 1 5 ? 2.908 23.109 -1.571 1 60.19 5 ASN B C 1
ATOM 698 O O . ASN B 1 5 ? 2.133 22.219 -1.238 1 60.19 5 ASN B O 1
ATOM 702 N N . LYS B 1 6 ? 3.463 23.422 -2.828 1 56.78 6 LYS B N 1
ATOM 703 C CA . LYS B 1 6 ? 2.904 22.625 -3.916 1 56.78 6 LYS B CA 1
ATOM 704 C C . LYS B 1 6 ? 3.406 21.188 -3.857 1 56.78 6 LYS B C 1
ATOM 706 O O . LYS B 1 6 ? 2.639 20.25 -4.078 1 56.78 6 LYS B O 1
ATOM 711 N N . LYS B 1 7 ? 4.715 21.094 -3.566 1 57.44 7 LYS B N 1
ATOM 712 C CA . LYS B 1 7 ? 5.305 19.75 -3.482 1 57.44 7 LYS B CA 1
ATOM 713 C C . LYS B 1 7 ? 4.652 18.938 -2.373 1 57.44 7 LYS B C 1
ATOM 715 O O . LYS B 1 7 ? 4.406 17.734 -2.541 1 57.44 7 LYS B O 1
ATOM 720 N N . GLU B 1 8 ? 4.492 19.547 -1.294 1 59.88 8 GLU B N 1
ATOM 721 C CA . GLU B 1 8 ? 3.838 18.875 -0.172 1 59.88 8 GLU B CA 1
ATOM 722 C C . GLU B 1 8 ? 2.41 18.469 -0.527 1 59.88 8 GLU B C 1
ATOM 724 O O . GLU B 1 8 ? 1.953 17.391 -0.141 1 59.88 8 GLU B O 1
ATOM 729 N N . ILE B 1 9 ? 1.726 19.312 -1.27 1 58.22 9 ILE B N 1
ATOM 730 C CA . ILE B 1 9 ? 0.363 19.016 -1.699 1 58.22 9 ILE B CA 1
ATOM 731 C C . ILE B 1 9 ? 0.368 17.812 -2.633 1 58.22 9 ILE B C 1
ATOM 733 O O . ILE B 1 9 ? -0.492 16.938 -2.527 1 58.22 9 ILE B O 1
ATOM 737 N N . GLU B 1 10 ? 1.245 17.891 -3.525 1 58.5 10 GLU B N 1
ATOM 738 C CA . GLU B 1 10 ? 1.37 16.781 -4.473 1 58.5 10 GLU B CA 1
ATOM 739 C C . GLU B 1 10 ? 1.689 15.477 -3.752 1 58.5 10 GLU B C 1
ATOM 741 O O . GLU B 1 10 ? 1.176 14.422 -4.121 1 58.5 10 GLU B O 1
ATOM 746 N N . ARG B 1 11 ? 2.576 15.641 -2.797 1 54.44 11 ARG B N 1
ATOM 747 C CA . ARG B 1 11 ? 2.918 14.469 -1.987 1 54.44 11 ARG B CA 1
ATOM 748 C C . ARG B 1 11 ? 1.69 13.93 -1.267 1 54.44 11 ARG B C 1
ATOM 750 O O . ARG B 1 11 ? 1.455 12.719 -1.258 1 54.44 11 ARG B O 1
ATOM 757 N N . GLN B 1 12 ? 0.993 14.734 -0.746 1 57.12 12 GLN B N 1
ATOM 758 C CA . GLN B 1 12 ? -0.204 14.344 -0.011 1 57.12 12 GLN B CA 1
ATOM 759 C C . GLN B 1 12 ? -1.239 13.719 -0.942 1 57.12 12 GLN B C 1
ATOM 761 O O . GLN B 1 12 ? -1.9 12.742 -0.578 1 57.12 12 GLN B O 1
ATOM 766 N N . ASN B 1 13 ? -1.404 14.312 -2.049 1 54.38 13 ASN B N 1
ATOM 767 C CA . ASN B 1 13 ? -2.35 13.773 -3.02 1 54.38 13 ASN B CA 1
ATOM 768 C C . ASN B 1 13 ? -1.968 12.359 -3.445 1 54.38 13 ASN B C 1
ATOM 770 O O . ASN B 1 13 ? -2.84 11.523 -3.684 1 54.38 13 ASN B O 1
ATOM 774 N N . TYR B 1 14 ? -0.692 12.32 -3.623 1 52.19 14 TYR B N 1
ATOM 775 C CA . TYR B 1 14 ? -0.175 11.016 -4.023 1 52.19 14 TYR B CA 1
ATOM 776 C C . TYR B 1 14 ? -0.519 9.945 -2.988 1 52.19 14 TYR B C 1
ATOM 778 O O . TYR B 1 14 ? -0.843 8.812 -3.342 1 52.19 14 TYR B O 1
ATOM 786 N N . LEU B 1 15 ? -0.491 10.211 -1.727 1 49.72 15 LEU B N 1
ATOM 787 C CA . LEU B 1 15 ? -0.691 9.281 -0.618 1 49.72 15 LEU B CA 1
ATOM 788 C C . LEU B 1 15 ? -2.172 9.148 -0.283 1 49.72 15 LEU B C 1
ATOM 790 O O . LEU B 1 15 ? -2.547 8.367 0.595 1 49.72 15 LEU B O 1
ATOM 794 N N . SER B 1 16 ? -3.057 9.836 -0.805 1 46.97 16 SER B N 1
ATOM 795 C CA . SER B 1 16 ? -4.426 9.984 -0.324 1 46.97 16 SER B CA 1
ATOM 796 C C . SER B 1 16 ? -5.289 8.797 -0.741 1 46.97 16 SER B C 1
ATOM 798 O O . SER B 1 16 ? -6.426 8.656 -0.282 1 46.97 16 SER B O 1
ATOM 800 N N . ASP B 1 17 ? -4.992 8.047 -1.54 1 43.09 17 ASP B N 1
ATOM 801 C CA . ASP B 1 17 ? -6.008 7.117 -2.021 1 43.09 17 ASP B CA 1
ATOM 802 C C . ASP B 1 17 ? -6.113 5.902 -1.106 1 43.09 17 ASP B C 1
ATOM 804 O O . ASP B 1 17 ? -6.617 4.852 -1.515 1 43.09 17 ASP B O 1
ATOM 808 N N . PHE B 1 18 ? -5.57 5.891 0.073 1 41.22 18 PHE B N 1
ATOM 809 C CA . PHE B 1 18 ? -5.75 4.637 0.801 1 41.22 18 PHE B CA 1
ATOM 810 C C . PHE B 1 18 ? -7.152 4.551 1.389 1 41.22 18 PHE B C 1
ATOM 812 O O . PHE B 1 18 ? -7.637 5.504 1.997 1 41.22 18 PHE B O 1
ATOM 819 N N . PRO B 1 19 ? -8.031 3.674 1.013 1 39.56 19 PRO B N 1
ATOM 820 C CA . PRO B 1 19 ? -9.383 3.547 1.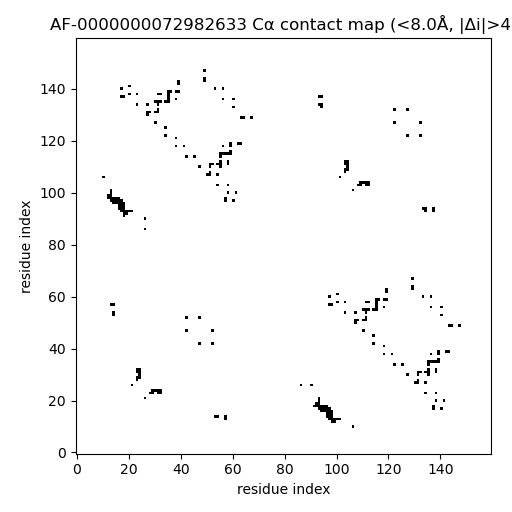58 1 39.56 19 PRO B CA 1
ATOM 821 C C . PRO B 1 19 ? -9.367 3.395 3.1 1 39.56 19 PRO B C 1
ATOM 823 O O . PRO B 1 19 ? -8.367 2.945 3.67 1 39.56 19 PRO B O 1
ATOM 826 N N . ARG B 1 20 ? -10.297 3.943 3.801 1 42.91 20 ARG B N 1
ATOM 827 C CA . ARG B 1 20 ? -10.586 3.844 5.227 1 42.91 20 ARG B CA 1
ATOM 828 C C . ARG B 1 20 ? -10.773 2.391 5.648 1 42.91 20 ARG B C 1
ATOM 830 O O . ARG B 1 20 ? -11.258 1.568 4.871 1 42.91 20 ARG B O 1
ATOM 837 N N . PRO B 1 21 ? -10.312 1.994 6.996 1 44.59 21 PRO B N 1
ATOM 838 C CA . PRO B 1 21 ? -10.07 0.677 7.59 1 44.59 21 PRO B CA 1
ATOM 839 C C . PRO B 1 21 ? -11.359 -0.105 7.832 1 44.59 21 PRO B C 1
ATOM 841 O O . PRO B 1 21 ? -12.156 0.27 8.695 1 44.59 21 PRO B O 1
ATOM 844 N N . LYS B 1 22 ? -12.461 -0.208 7.168 1 48.12 22 LYS B N 1
ATOM 845 C CA . LYS B 1 22 ? -13.219 -1.354 7.664 1 48.12 22 LYS B CA 1
ATOM 846 C C . LYS B 1 22 ? -12.344 -2.604 7.73 1 48.12 22 LYS B C 1
ATOM 848 O O . LYS B 1 22 ? -11.305 -2.674 7.07 1 48.12 22 LYS B O 1
ATOM 853 N N . SER B 1 23 ? -12.609 -3.58 8.766 1 58.19 23 SER B N 1
ATOM 854 C CA . SER B 1 23 ? -11.711 -4.711 8.984 1 58.19 23 SER B CA 1
ATOM 855 C C . SER B 1 23 ? -11.477 -5.488 7.695 1 58.19 23 SER B C 1
ATOM 857 O O . SER B 1 23 ? -12.43 -5.883 7.016 1 58.19 23 SER B O 1
ATOM 859 N N . SER B 1 24 ? -10.258 -5.371 7.156 1 64.25 24 SER B N 1
ATOM 860 C CA . SER B 1 24 ? -9.812 -6.062 5.949 1 64.25 24 SER B CA 1
ATOM 861 C C . SER B 1 24 ? -10.195 -7.535 5.98 1 64.25 24 SER B C 1
ATOM 863 O O . SER B 1 24 ? -10.508 -8.125 4.945 1 64.25 24 SER B O 1
ATOM 865 N N . GLU B 1 25 ? -10.375 -7.969 7.277 1 73.88 25 GLU B N 1
ATOM 866 C CA . GLU B 1 25 ? -10.633 -9.398 7.395 1 73.88 25 GLU B CA 1
ATOM 867 C C . GLU B 1 25 ? -12.039 -9.742 6.918 1 73.88 25 GLU B C 1
ATOM 869 O O . GLU B 1 25 ? -12.242 -10.75 6.23 1 73.88 25 GLU B O 1
ATOM 874 N N . ALA B 1 26 ? -12.961 -9.016 7.305 1 72.12 26 ALA B N 1
ATOM 875 C CA . ALA B 1 26 ? -14.359 -9.266 6.949 1 72.12 26 ALA B CA 1
ATOM 876 C C . ALA B 1 26 ? -14.578 -9.078 5.449 1 72.12 26 ALA B C 1
ATOM 878 O O . ALA B 1 26 ? -15.438 -9.742 4.859 1 72.12 26 ALA B O 1
ATOM 879 N N . LEU B 1 27 ? -13.805 -8.336 4.871 1 72.94 27 LEU B N 1
ATOM 880 C CA . LEU B 1 27 ? -14.023 -7.969 3.475 1 72.94 27 LEU B CA 1
ATOM 881 C C . LEU B 1 27 ? -13.156 -8.812 2.547 1 72.94 27 LEU B C 1
ATOM 883 O O . LEU B 1 27 ? -13.555 -9.109 1.419 1 72.94 27 LEU B O 1
ATOM 887 N N . PHE B 1 28 ? -12.016 -9.25 3.049 1 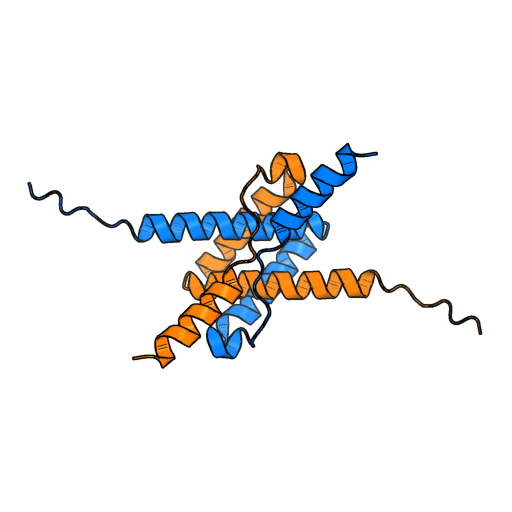80.25 28 PHE B N 1
ATOM 888 C CA . PHE B 1 28 ? -11.055 -9.82 2.121 1 80.25 28 PHE B CA 1
ATOM 889 C C . PHE B 1 28 ? -10.492 -11.133 2.664 1 80.25 28 PHE B C 1
ATOM 891 O O . PHE B 1 28 ? -9.703 -11.797 1.995 1 80.25 28 PHE B O 1
ATOM 898 N N . GLY B 1 29 ? -10.906 -11.578 3.889 1 80.38 29 GLY B N 1
ATOM 899 C CA . GLY B 1 29 ? -10.375 -12.797 4.484 1 80.38 29 GLY B CA 1
ATOM 900 C C . GLY B 1 29 ? -9.18 -12.547 5.379 1 80.38 29 GLY B C 1
ATOM 901 O O . GLY B 1 29 ? -8.828 -11.391 5.648 1 80.38 29 GLY B O 1
ATOM 902 N N . ILE B 1 30 ? -8.5 -13.578 5.789 1 85.19 30 ILE B N 1
ATOM 903 C CA . ILE B 1 30 ? -7.5 -13.492 6.848 1 85.19 30 ILE B CA 1
ATOM 904 C C . ILE B 1 30 ? -6.113 -13.312 6.234 1 85.19 30 ILE B C 1
ATOM 906 O O . ILE B 1 30 ? -5.18 -12.875 6.91 1 85.19 30 ILE B O 1
ATOM 910 N N . LYS B 1 31 ? -5.922 -13.492 4.941 1 88.88 31 LYS B N 1
ATOM 911 C CA . LYS B 1 31 ? -4.609 -13.539 4.301 1 88.88 31 LYS B CA 1
ATOM 912 C C . LYS B 1 31 ? -3.98 -12.156 4.242 1 88.88 31 LYS B C 1
ATOM 914 O O . LYS B 1 31 ? -2.775 -12 4.457 1 88.88 31 LYS B O 1
ATOM 919 N N . PRO B 1 32 ? -4.727 -11.125 4.117 1 91.75 32 PRO B N 1
ATOM 920 C CA . PRO B 1 32 ? -4.129 -9.797 3.908 1 91.75 32 PRO B CA 1
ATOM 921 C C . PRO B 1 32 ? -3.363 -9.297 5.129 1 91.75 32 PRO B C 1
ATOM 923 O O . PRO B 1 32 ? -2.293 -8.695 4.984 1 91.75 32 PRO B O 1
ATOM 926 N N . HIS B 1 33 ? -3.781 -9.594 6.305 1 91.62 33 HIS B N 1
ATOM 927 C CA . HIS B 1 33 ? -3.18 -8.984 7.484 1 91.62 33 HIS B CA 1
ATOM 928 C C . HIS B 1 33 ? -1.772 -9.516 7.727 1 91.62 33 HIS B C 1
ATOM 930 O O . HIS B 1 33 ? -0.828 -8.742 7.887 1 91.62 33 HIS B O 1
ATOM 936 N N . PRO B 1 34 ? -1.552 -10.883 7.688 1 94.25 34 PRO B N 1
ATOM 937 C CA . PRO B 1 34 ? -0.184 -11.375 7.863 1 94.25 34 PRO B CA 1
ATOM 938 C C . PRO B 1 34 ? 0.771 -10.859 6.789 1 94.25 34 PRO B C 1
ATOM 940 O O . PRO B 1 34 ? 1.942 -10.602 7.074 1 94.25 34 PRO B O 1
ATOM 943 N N . VAL B 1 35 ? 0.302 -10.711 5.621 1 96.12 35 VAL B N 1
ATOM 944 C CA . VAL B 1 35 ? 1.146 -10.227 4.539 1 96.12 35 VAL B CA 1
ATOM 945 C C . VAL B 1 35 ? 1.433 -8.742 4.734 1 96.12 35 VAL B C 1
ATOM 947 O O . VAL B 1 35 ? 2.549 -8.273 4.488 1 96.12 35 VAL B O 1
ATOM 950 N N . ALA B 1 36 ? 0.459 -8 5.23 1 95.31 36 ALA B N 1
ATOM 951 C CA . ALA B 1 36 ? 0.669 -6.594 5.559 1 95.31 36 ALA B CA 1
ATOM 952 C C . ALA B 1 36 ? 1.794 -6.43 6.578 1 95.31 36 ALA B C 1
ATOM 954 O O . ALA B 1 36 ? 2.643 -5.547 6.438 1 95.31 36 ALA B O 1
ATOM 955 N N . VAL B 1 37 ? 1.848 -7.293 7.543 1 95.25 37 VAL B N 1
ATOM 956 C CA . VAL B 1 37 ? 2.879 -7.25 8.57 1 95.25 37 VAL B CA 1
ATOM 957 C C . VAL B 1 37 ? 4.246 -7.527 7.949 1 95.25 37 VAL B C 1
ATOM 959 O O . VAL B 1 37 ? 5.23 -6.859 8.273 1 95.25 37 VAL B O 1
ATOM 962 N N . LYS B 1 38 ? 4.297 -8.484 7.055 1 96.81 38 LYS B N 1
ATOM 963 C CA . LYS B 1 38 ? 5.543 -8.789 6.355 1 96.81 38 LYS B CA 1
ATOM 964 C C . LYS B 1 38 ? 6.02 -7.59 5.539 1 96.81 38 LYS B C 1
ATOM 966 O O . LYS B 1 38 ? 7.219 -7.297 5.496 1 96.81 38 LYS B O 1
ATOM 971 N N . ILE B 1 39 ? 5.109 -6.918 4.879 1 97.56 39 ILE B N 1
ATOM 972 C CA . ILE B 1 39 ? 5.418 -5.734 4.082 1 97.56 39 ILE B CA 1
ATOM 973 C C . ILE B 1 39 ? 5.988 -4.641 4.984 1 97.56 39 ILE B C 1
ATOM 975 O O . ILE B 1 39 ? 7.02 -4.043 4.668 1 97.56 39 ILE B O 1
ATOM 979 N N . VAL B 1 40 ? 5.375 -4.414 6.137 1 96.62 40 VAL B N 1
ATOM 980 C CA . VAL B 1 40 ? 5.824 -3.383 7.07 1 96.62 40 VAL B CA 1
ATOM 981 C C . VAL B 1 40 ? 7.219 -3.727 7.586 1 96.62 40 VAL B C 1
ATOM 983 O O . VAL B 1 40 ? 8.086 -2.854 7.676 1 96.62 40 VAL B O 1
ATOM 986 N N . ASN B 1 41 ? 7.449 -4.984 7.895 1 96.38 41 ASN B N 1
ATOM 987 C CA . ASN B 1 41 ? 8.758 -5.426 8.359 1 96.38 41 ASN B CA 1
ATOM 988 C C . ASN B 1 41 ? 9.828 -5.223 7.285 1 96.38 41 ASN B C 1
ATOM 990 O O . ASN B 1 41 ? 10.953 -4.82 7.59 1 96.38 41 ASN B O 1
ATOM 994 N N . LEU B 1 42 ? 9.469 -5.527 6.055 1 96.12 42 LEU B N 1
ATOM 995 C CA . LEU B 1 42 ? 10.383 -5.305 4.934 1 96.12 42 LEU B CA 1
ATOM 996 C C . LEU B 1 42 ? 10.758 -3.832 4.828 1 96.12 42 LEU B C 1
ATOM 998 O O . LEU B 1 42 ? 11.938 -3.5 4.68 1 96.12 42 LEU B O 1
ATOM 1002 N N . ILE B 1 43 ? 9.789 -2.938 4.949 1 96 43 ILE B N 1
ATOM 1003 C CA . ILE B 1 43 ? 10 -1.498 4.844 1 96 43 ILE B CA 1
ATOM 1004 C C . ILE B 1 43 ? 10.898 -1.023 5.984 1 96 43 ILE B C 1
ATOM 1006 O O . ILE B 1 43 ? 11.836 -0.256 5.766 1 96 43 ILE B O 1
ATOM 1010 N N . LYS B 1 44 ? 10.648 -1.555 7.148 1 93.88 44 LYS B N 1
ATOM 1011 C CA . LYS B 1 44 ? 11.438 -1.17 8.312 1 93.88 44 LYS B CA 1
ATOM 1012 C C . LYS B 1 44 ? 12.883 -1.645 8.188 1 93.88 44 LYS B C 1
ATOM 1014 O O . LYS B 1 44 ? 13.812 -0.93 8.562 1 93.88 44 LYS B O 1
ATOM 1019 N N . LYS B 1 45 ? 13.086 -2.756 7.629 1 95.38 45 LYS B N 1
ATOM 1020 C CA . LYS B 1 45 ? 14.422 -3.318 7.445 1 95.38 45 LYS B CA 1
ATOM 1021 C C . LYS B 1 45 ? 15.234 -2.494 6.445 1 95.38 45 LYS B C 1
ATOM 1023 O O . LYS B 1 45 ? 16.453 -2.404 6.559 1 95.38 45 LYS B O 1
ATOM 1028 N N . GLU B 1 46 ? 14.523 -1.798 5.531 1 94.44 46 GLU B N 1
ATOM 1029 C CA . GLU B 1 46 ? 15.188 -1.008 4.496 1 94.44 46 GLU B CA 1
ATOM 1030 C C . GLU B 1 46 ? 15.555 0.379 5.016 1 94.44 46 GLU B C 1
ATOM 1032 O O . GLU B 1 46 ? 16.219 1.153 4.316 1 94.44 46 GLU B O 1
ATOM 1037 N N . GLY B 1 47 ? 15.117 0.786 6.199 1 92.06 47 GLY B N 1
ATOM 1038 C CA . GLY B 1 47 ? 15.484 2.053 6.812 1 92.06 47 GLY B CA 1
ATOM 1039 C C . GLY B 1 47 ? 14.859 3.25 6.125 1 92.06 47 GLY B C 1
ATOM 1040 O O . GLY B 1 47 ? 15.484 4.305 6.008 1 92.06 47 GLY B O 1
ATOM 1041 N N . MET B 1 48 ? 13.68 3.098 5.629 1 88.88 48 MET B N 1
ATOM 1042 C CA . MET B 1 48 ? 12.977 4.145 4.895 1 88.88 48 MET B CA 1
ATOM 1043 C C . MET B 1 48 ? 12.242 5.082 5.848 1 88.88 48 MET B C 1
ATOM 1045 O O . MET B 1 48 ? 11.844 4.672 6.941 1 88.88 48 MET B O 1
ATOM 1049 N N . THR B 1 49 ? 12.148 6.336 5.422 1 86.38 49 THR B N 1
ATOM 1050 C CA . THR B 1 49 ? 11.234 7.25 6.105 1 86.38 49 THR B CA 1
ATOM 1051 C C . THR B 1 49 ? 9.789 6.879 5.816 1 86.38 49 THR B C 1
ATOM 1053 O O . THR B 1 49 ? 9.508 6.102 4.902 1 86.38 49 THR B O 1
ATOM 1056 N N . TYR B 1 50 ? 8.875 7.398 6.578 1 86.12 50 TYR B N 1
ATOM 1057 C CA . TYR B 1 50 ? 7.457 7.133 6.352 1 86.12 50 TYR B CA 1
ATOM 1058 C C . TYR B 1 50 ? 7.027 7.605 4.969 1 86.12 50 TYR B C 1
ATOM 1060 O O . TYR B 1 50 ? 6.23 6.945 4.297 1 86.12 50 TYR B O 1
ATOM 1068 N N . GLU B 1 51 ? 7.512 8.766 4.535 1 83.38 51 GLU B N 1
ATOM 1069 C CA . GLU B 1 51 ? 7.18 9.273 3.207 1 83.38 51 GLU B CA 1
ATOM 1070 C C . GLU B 1 51 ? 7.672 8.328 2.115 1 83.38 51 GLU B C 1
ATOM 1072 O O . GLU B 1 51 ? 6.941 8.031 1.171 1 83.38 51 GLU B O 1
ATOM 1077 N N . GLU B 1 52 ? 8.891 7.902 2.25 1 88.25 52 GLU B N 1
ATOM 1078 C CA . GLU B 1 52 ? 9.438 6.922 1.317 1 88.25 52 GLU B CA 1
ATOM 1079 C C . GLU B 1 52 ? 8.625 5.625 1.343 1 88.25 52 GLU B C 1
ATOM 1081 O O . GLU B 1 52 ? 8.383 5.02 0.298 1 88.25 52 GLU B O 1
ATOM 1086 N N . ALA B 1 53 ? 8.289 5.207 2.541 1 92.56 53 ALA B N 1
ATOM 1087 C CA . ALA B 1 53 ? 7.484 4 2.707 1 92.56 53 ALA B CA 1
ATOM 1088 C C . ALA B 1 53 ? 6.152 4.129 1.978 1 92.56 53 ALA B C 1
ATOM 1090 O O . ALA B 1 53 ? 5.754 3.227 1.234 1 92.56 53 ALA B O 1
ATOM 1091 N N . TYR B 1 54 ? 5.508 5.312 2.125 1 87.62 54 TYR B N 1
ATOM 1092 C CA . TYR B 1 54 ? 4.227 5.559 1.47 1 87.62 54 TYR B CA 1
ATOM 1093 C C . TYR B 1 54 ? 4.379 5.547 -0.046 1 87.62 54 TYR B C 1
ATOM 1095 O O . TYR B 1 54 ? 3.52 5.023 -0.758 1 87.62 54 TYR B O 1
ATOM 1103 N N . ALA B 1 55 ? 5.453 6.098 -0.495 1 86.56 55 ALA B N 1
ATOM 1104 C CA . ALA B 1 55 ? 5.734 6.094 -1.928 1 86.56 55 ALA B CA 1
ATOM 1105 C C . ALA B 1 55 ? 5.93 4.672 -2.445 1 86.56 55 ALA B C 1
ATOM 1107 O O . ALA B 1 55 ? 5.465 4.328 -3.535 1 86.56 55 ALA B O 1
ATOM 1108 N N . SER B 1 56 ? 6.656 3.801 -1.681 1 93.19 56 SER B N 1
ATOM 1109 C CA . SER B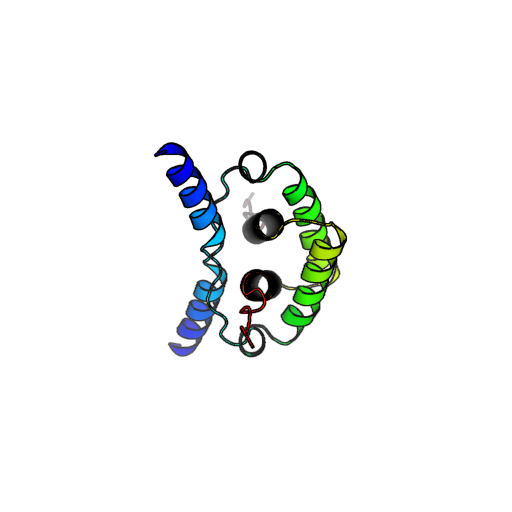 1 56 ? 6.863 2.41 -2.068 1 93.19 56 SER B CA 1
ATOM 1110 C C . SER B 1 56 ? 5.539 1.658 -2.16 1 93.19 56 SER B C 1
ATOM 1112 O O . SER B 1 56 ? 5.316 0.899 -3.105 1 93.19 56 SER B O 1
ATOM 1114 N N . LEU B 1 57 ? 4.703 1.843 -1.192 1 93.06 57 LEU B N 1
ATOM 1115 C CA . LEU B 1 57 ? 3.393 1.204 -1.206 1 93.06 57 LEU B CA 1
ATOM 1116 C C . LEU B 1 57 ? 2.58 1.658 -2.414 1 93.06 57 LEU B C 1
ATOM 1118 O O . LEU B 1 57 ? 1.932 0.843 -3.074 1 93.06 57 LEU B O 1
ATOM 1122 N N . GLN B 1 58 ? 2.594 2.93 -2.734 1 87.19 58 GLN B N 1
ATOM 1123 C CA . GLN B 1 58 ? 1.886 3.471 -3.891 1 87.19 58 GLN B CA 1
ATOM 1124 C C . GLN B 1 58 ? 2.438 2.895 -5.191 1 87.19 58 GLN B C 1
ATOM 1126 O O . GLN B 1 58 ? 1.675 2.539 -6.09 1 87.19 58 GLN B O 1
ATOM 1131 N N . ASP B 1 59 ? 3.748 2.85 -5.277 1 88.81 59 ASP B N 1
ATOM 1132 C CA . ASP B 1 59 ? 4.363 2.262 -6.461 1 88.81 59 ASP B CA 1
ATOM 1133 C C . ASP B 1 59 ? 3.965 0.796 -6.617 1 88.81 59 ASP B C 1
ATOM 1135 O O . ASP B 1 59 ? 3.695 0.336 -7.73 1 88.81 59 ASP B O 1
ATOM 1139 N N . ALA B 1 60 ? 3.982 0.043 -5.52 1 93.38 60 ALA B N 1
ATOM 1140 C CA . ALA B 1 60 ? 3.561 -1.354 -5.559 1 93.38 60 ALA B CA 1
ATOM 1141 C C . ALA B 1 60 ? 2.111 -1.478 -6.02 1 93.38 60 ALA B C 1
ATOM 1143 O O . ALA B 1 60 ? 1.79 -2.324 -6.859 1 93.38 60 ALA B O 1
ATOM 1144 N N . TYR B 1 61 ? 1.273 -0.597 -5.461 1 89.69 61 TYR B N 1
ATOM 1145 C CA . TYR B 1 61 ? -0.132 -0.584 -5.852 1 89.69 61 TYR B CA 1
ATOM 1146 C C . TYR B 1 61 ? -0.28 -0.326 -7.348 1 89.69 61 TYR B C 1
ATOM 1148 O O . TYR B 1 61 ? -1.027 -1.026 -8.031 1 89.69 61 TYR B O 1
ATOM 1156 N N . ASN B 1 62 ? 0.382 0.626 -7.836 1 86.75 62 ASN B N 1
ATOM 1157 C CA . ASN B 1 62 ? 0.326 0.969 -9.258 1 86.75 62 ASN B CA 1
ATOM 1158 C C . ASN B 1 62 ? 0.79 -0.191 -10.133 1 86.75 62 ASN B C 1
ATOM 1160 O O . ASN B 1 62 ? 0.21 -0.447 -11.188 1 86.75 62 ASN B O 1
ATOM 1164 N N . GLN B 1 63 ? 1.819 -0.794 -9.719 1 89 63 GLN B N 1
ATOM 1165 C CA . GLN B 1 63 ? 2.332 -1.929 -10.477 1 89 63 GLN B CA 1
ATOM 1166 C C . GLN B 1 63 ? 1.315 -3.066 -10.516 1 89 63 GLN B C 1
ATOM 1168 O O . GLN B 1 63 ? 1.084 -3.662 -11.57 1 89 63 GLN B O 1
ATOM 1173 N N . LEU B 1 64 ? 0.678 -3.453 -9.43 1 90.88 64 LEU B N 1
ATOM 1174 C CA . LEU B 1 64 ? -0.328 -4.508 -9.375 1 90.88 64 LEU B CA 1
ATOM 1175 C C . LEU B 1 64 ? -1.545 -4.141 -10.219 1 90.88 64 LEU B C 1
ATOM 1177 O O . LEU B 1 64 ? -2.107 -4.996 -10.906 1 90.88 64 LEU B O 1
ATOM 1181 N N . LYS B 1 65 ? -1.998 -2.891 -10.062 1 85.62 65 LYS B N 1
ATOM 1182 C CA . LYS B 1 65 ? -3.133 -2.404 -10.836 1 85.62 65 LYS B CA 1
ATOM 1183 C C . LYS B 1 65 ? -2.871 -2.543 -12.336 1 85.62 65 LYS B C 1
ATOM 1185 O O . LYS B 1 65 ? -3.752 -2.955 -13.094 1 85.62 65 LYS B O 1
ATOM 1190 N N . TYR B 1 66 ? -1.71 -2.199 -12.695 1 82.75 66 TYR B N 1
ATOM 1191 C CA . TYR B 1 66 ? -1.315 -2.324 -14.094 1 82.75 66 TYR B CA 1
ATOM 1192 C C . TYR B 1 66 ? -1.327 -3.783 -14.539 1 82.75 66 TYR B C 1
ATOM 1194 O O . TYR B 1 66 ? -1.837 -4.109 -15.609 1 82.75 66 TYR B O 1
ATOM 1202 N N . GLU B 1 67 ? -0.844 -4.68 -13.727 1 85.38 67 GLU B N 1
ATOM 1203 C CA . GLU B 1 67 ? -0.779 -6.102 -14.055 1 85.38 67 GLU B CA 1
ATOM 1204 C C . GLU B 1 67 ? -2.172 -6.727 -14.078 1 85.38 67 GLU B C 1
ATOM 1206 O O . GLU B 1 67 ? -2.439 -7.625 -14.883 1 85.38 67 GLU B O 1
ATOM 1211 N N . SER B 1 68 ? -2.977 -6.348 -13.109 1 81.06 68 SER B N 1
ATOM 1212 C CA . SER B 1 68 ? -4.344 -6.852 -13.07 1 81.06 68 SER B CA 1
ATOM 1213 C C . SER B 1 68 ? -5.117 -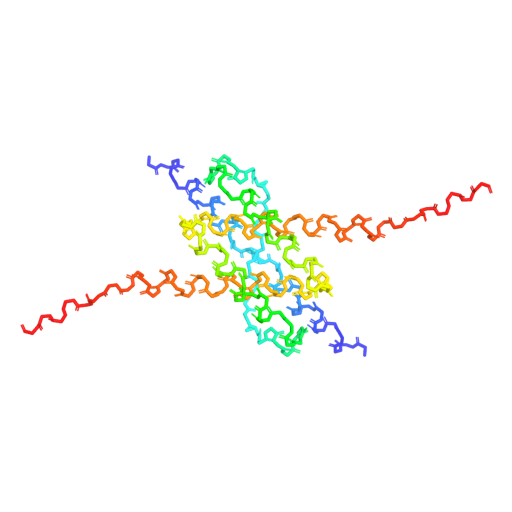6.465 -14.328 1 81.06 68 SER B C 1
ATOM 1215 O O . SER B 1 68 ? -5.973 -7.219 -14.789 1 81.06 68 SER B O 1
ATOM 1217 N N . ASN B 1 69 ? -5.008 -5.27 -14.812 1 74.44 69 ASN B N 1
ATOM 1218 C CA . ASN B 1 69 ? -5.668 -4.801 -16.016 1 74.44 69 ASN B CA 1
ATOM 1219 C C . ASN B 1 69 ? -5.105 -5.48 -17.266 1 74.44 69 ASN B C 1
ATOM 1221 O O . ASN B 1 69 ? -5.84 -5.746 -18.219 1 74.44 69 ASN B O 1
ATOM 1225 N N . PHE B 1 70 ? -3.863 -5.637 -17.375 1 61.84 70 PHE B N 1
ATOM 1226 C CA . PHE B 1 70 ? -3.262 -6.312 -18.516 1 61.84 70 PHE B CA 1
ATOM 1227 C C . PHE B 1 70 ? -3.654 -7.785 -18.547 1 61.84 70 PHE B C 1
ATOM 1229 O O . PHE B 1 70 ? -3.844 -8.359 -19.609 1 61.84 70 PHE B O 1
ATOM 1236 N N . VAL B 1 71 ? -3.654 -8.406 -17.391 1 59.56 71 VAL B N 1
ATOM 1237 C CA . VAL B 1 71 ? -4.09 -9.805 -17.375 1 59.56 71 VAL B CA 1
ATOM 1238 C C . VAL B 1 71 ? -5.547 -9.891 -17.828 1 59.56 71 VAL B C 1
ATOM 1240 O O . VAL B 1 71 ? -5.977 -10.914 -18.359 1 59.56 71 VAL B O 1
ATOM 1243 N N . GLN B 1 72 ? -6.309 -8.914 -17.5 1 55.03 72 GLN B N 1
ATOM 1244 C CA . GLN B 1 72 ? -7.695 -8.984 -17.953 1 55.03 72 GLN B CA 1
ATOM 1245 C C . GLN B 1 72 ? -7.793 -8.797 -19.453 1 55.03 72 GLN B C 1
ATOM 1247 O O . GLN B 1 72 ? -8.836 -9.07 -20.062 1 55.03 72 GLN B O 1
ATOM 1252 N N . ILE B 1 73 ? -6.875 -8.219 -20.141 1 46.25 73 ILE B N 1
ATOM 1253 C CA . ILE B 1 73 ? -7.066 -8.086 -21.578 1 46.25 73 ILE B CA 1
ATOM 1254 C C . ILE B 1 73 ? -6.723 -9.406 -22.266 1 46.25 73 ILE B C 1
ATOM 1256 O O . ILE B 1 73 ? -5.555 -9.805 -22.312 1 46.25 73 ILE B O 1
ATOM 1260 N N . PRO B 1 74 ? -7.355 -10.539 -22.047 1 45.69 74 PRO B N 1
ATOM 1261 C CA . PRO B 1 74 ? -7.191 -11.703 -22.922 1 45.69 74 PRO B CA 1
ATOM 1262 C C . PRO B 1 74 ? -7.055 -11.32 -24.391 1 45.69 74 PRO B C 1
ATOM 1264 O O . PRO B 1 74 ? -7.465 -10.227 -24.797 1 45.69 74 PRO B O 1
ATOM 1267 N N . GLN B 1 75 ? -6.367 -12.352 -25.156 1 4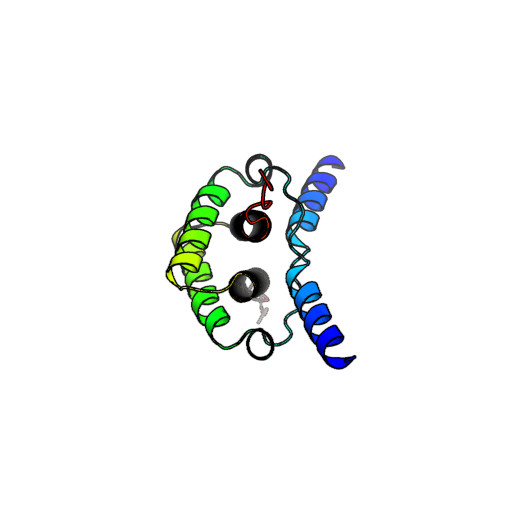1.72 75 GLN B N 1
ATOM 1268 C CA . GLN B 1 75 ? -6.156 -12.484 -26.594 1 41.72 75 GLN B CA 1
ATOM 1269 C C . GLN B 1 75 ? -7.43 -12.156 -27.375 1 41.72 75 GLN B C 1
ATOM 1271 O O . GLN B 1 75 ? -8.492 -12.711 -27.094 1 41.72 75 GLN B O 1
ATOM 1276 N N . ALA B 1 76 ? -7.684 -10.984 -27.766 1 40.44 76 ALA B N 1
ATOM 1277 C CA . ALA B 1 76 ? -8.609 -10.844 -28.875 1 40.44 76 ALA B CA 1
ATOM 1278 C C . ALA B 1 76 ? -8.523 -12.055 -29.812 1 40.44 76 ALA B C 1
ATOM 1280 O O . ALA B 1 76 ? -7.43 -12.484 -30.188 1 40.44 76 ALA B O 1
ATOM 1281 N N . HIS B 1 77 ? -9.359 -12.992 -29.656 1 41 77 HIS B N 1
ATOM 1282 C CA . HIS B 1 77 ? -9.547 -13.891 -30.797 1 41 77 HIS B CA 1
ATOM 1283 C C . HIS B 1 77 ? -9.344 -13.164 -32.125 1 41 77 HIS B C 1
ATOM 1285 O O . HIS B 1 77 ? -10.125 -12.281 -32.469 1 41 77 HIS B O 1
ATOM 1291 N N . ILE B 1 78 ? -8.211 -12.805 -32.406 1 34.97 78 ILE B N 1
ATOM 1292 C CA . ILE B 1 78 ? -7.992 -12.516 -33.812 1 34.97 78 ILE B CA 1
ATOM 1293 C C . ILE B 1 78 ? -8.539 -13.656 -34.688 1 34.97 78 ILE B C 1
ATOM 1295 O O . ILE B 1 78 ? -8.055 -14.789 -34.594 1 34.97 78 ILE B O 1
ATOM 1299 N N . HIS B 1 79 ? -9.883 -13.68 -34.781 1 36.81 79 HIS B N 1
ATOM 1300 C CA . HIS B 1 79 ? -10.391 -14.43 -35.938 1 36.81 79 HIS B CA 1
ATOM 1301 C C . HIS B 1 79 ? -9.547 -14.18 -37.188 1 36.81 79 HIS B C 1
ATOM 1303 O O . HIS B 1 79 ? -9.453 -13.055 -37.656 1 36.81 79 HIS B O 1
ATOM 1309 N N . HIS B 1 80 ? -8.477 -14.977 -37.25 1 28.47 80 HIS B N 1
ATOM 1310 C CA . HIS B 1 80 ? -8.023 -15.148 -38.625 1 28.47 80 HIS B CA 1
ATOM 1311 C C . HIS B 1 80 ? -9.141 -15.703 -39.531 1 28.47 80 HIS B C 1
ATOM 1313 O O . HIS B 1 80 ? -9.883 -16.594 -39.094 1 28.47 80 HIS B O 1
#

Nearest PDB structures (foldseek):
  7sat-assembly1_C  TM=3.063E-01  e=6.506E+00  Porphyromonas gingivalis ATCC 33277
  5li0-assembly1_o  TM=3.776E-01  e=9.744E+00  Staphylococcus aureus subsp. aureus NCTC 8325

Sequence (160 aa):
MKQINKKEIERQNYLSDFPRPKSSEALFGIKPHPVAVKIVNLIKKEGMTYEEAYASLQDAYNQLKYESNFVQIPQAHIHHMKQINKKEIERQNYLSDFPRPKSSEALFGIKPHPVAVKIVNLIKKEGMTYEEAYASLQDAYNQLKYESNFVQIPQAHIHH

Solvent-accessible surface area (backbone atoms only — not comparable to full-atom values): 8999 Å² total; per-residue (Å²): 125,69,65,64,50,50,54,52,47,50,50,47,50,30,64,54,10,58,30,74,81,65,66,56,44,84,75,59,39,72,65,24,59,64,50,10,51,53,47,47,51,52,45,59,74,68,69,57,52,71,68,33,44,52,45,13,51,42,49,29,50,51,52,50,55,52,49,56,55,53,65,65,58,64,78,71,75,69,78,122,127,69,67,65,53,50,54,52,47,50,50,48,48,30,62,54,7,58,28,72,84,63,69,53,44,85,76,58,40,73,66,22,60,65,51,12,51,53,49,48,51,53,46,59,73,68,68,55,52,70,69,33,44,50,45,12,53,46,50,26,49,50,52,49,53,53,50,56,55,55,65,64,58,64,79,70,77,70,77,122

pLDDT: mean 71.44, std 21.16, range [28.22, 97.62]

Radius of gyration: 17.84 Å; Cα contacts (8 Å, |Δi|>4): 153; chains: 2; bounding box: 44×47×76 Å